Protein AF-A0AAD3A2L4-F1 (afdb_monomer_lite)

Structure (mmCIF, N/CA/C/O backbone):
data_AF-A0AAD3A2L4-F1
#
_entry.id   AF-A0AAD3A2L4-F1
#
loop_
_atom_site.group_PDB
_atom_site.id
_atom_site.type_symbol
_atom_site.label_atom_id
_atom_site.label_alt_id
_atom_site.label_comp_id
_atom_site.label_asym_id
_atom_site.label_entity_id
_atom_site.label_seq_id
_atom_site.pdbx_PDB_ins_code
_atom_site.Cartn_x
_atom_site.Cartn_y
_atom_site.Cartn_z
_atom_site.occupancy
_atom_site.B_iso_or_equiv
_atom_site.auth_seq_id
_atom_site.auth_comp_id
_atom_site.auth_asym_id
_atom_site.auth_atom_id
_atom_site.pdbx_PDB_model_num
ATOM 1 N N . MET A 1 1 ? -11.978 -13.189 22.092 1.00 54.47 1 MET A N 1
ATOM 2 C CA . MET A 1 1 ? -10.864 -12.382 21.554 1.00 54.47 1 MET A CA 1
ATOM 3 C C . MET A 1 1 ? -11.402 -10.997 21.281 1.00 54.47 1 MET A C 1
ATOM 5 O O . MET A 1 1 ? -12.386 -10.896 20.559 1.00 54.47 1 MET A O 1
ATOM 9 N N . ASP A 1 2 ? -10.810 -9.965 21.877 1.00 71.31 2 ASP A N 1
ATOM 10 C CA . ASP A 1 2 ? -11.171 -8.581 21.572 1.00 71.31 2 ASP A CA 1
ATOM 11 C C . ASP A 1 2 ? -10.977 -8.310 20.079 1.00 71.31 2 ASP A C 1
ATOM 13 O O . ASP A 1 2 ? -9.894 -8.527 19.535 1.00 71.31 2 ASP A O 1
ATOM 17 N N . TYR A 1 3 ? -12.018 -7.819 19.412 1.00 74.00 3 TYR A N 1
ATOM 18 C CA . TYR A 1 3 ? -11.993 -7.436 17.995 1.00 74.00 3 TYR A CA 1
ATOM 19 C C . TYR A 1 3 ? -10.831 -6.477 17.667 1.00 74.00 3 TYR A C 1
ATOM 21 O O . TYR A 1 3 ? -10.277 -6.507 16.569 1.00 74.00 3 TYR A O 1
ATOM 29 N N . LYS A 1 4 ? -10.398 -5.687 18.659 1.00 70.50 4 LYS A N 1
ATOM 30 C CA . LYS A 1 4 ? -9.224 -4.808 18.595 1.00 70.50 4 LYS A CA 1
ATOM 31 C C . LYS A 1 4 ? -7.919 -5.577 18.373 1.00 70.50 4 LYS A C 1
ATOM 33 O O . LYS A 1 4 ? -7.097 -5.162 17.566 1.00 70.50 4 LYS A O 1
ATOM 38 N N . LEU A 1 5 ? -7.741 -6.716 19.043 1.00 73.19 5 LEU A N 1
ATOM 39 C CA . LEU A 1 5 ? -6.556 -7.568 18.899 1.00 73.19 5 LEU A CA 1
ATOM 40 C C . LEU A 1 5 ? -6.486 -8.188 17.499 1.00 73.19 5 LEU A C 1
ATOM 42 O O . LEU A 1 5 ? -5.420 -8.221 16.892 1.00 73.19 5 LEU A O 1
ATOM 46 N N . VAL A 1 6 ? -7.630 -8.614 16.959 1.00 77.19 6 VAL A N 1
ATOM 47 C CA . VAL A 1 6 ? -7.721 -9.177 15.603 1.00 77.19 6 VAL A CA 1
ATOM 48 C C . VAL A 1 6 ? -7.378 -8.122 14.545 1.00 77.19 6 VAL A C 1
ATOM 50 O O . VAL A 1 6 ? -6.600 -8.401 13.637 1.00 77.19 6 VAL A O 1
ATOM 53 N N . MET A 1 7 ? -7.886 -6.894 14.699 1.00 71.44 7 MET A N 1
ATOM 54 C CA . MET A 1 7 ? -7.560 -5.759 13.824 1.00 71.44 7 MET A CA 1
ATOM 55 C C . MET A 1 7 ? -6.064 -5.423 13.839 1.00 71.44 7 MET A C 1
ATOM 57 O O . MET A 1 7 ? -5.464 -5.254 12.781 1.00 71.44 7 MET A O 1
ATOM 61 N N . ILE A 1 8 ? -5.444 -5.377 15.023 1.00 80.56 8 ILE A N 1
ATOM 62 C CA . ILE A 1 8 ? -4.005 -5.109 15.159 1.00 80.56 8 ILE A CA 1
ATOM 63 C C . ILE A 1 8 ? -3.184 -6.182 14.441 1.00 80.56 8 ILE A C 1
ATOM 65 O O . ILE A 1 8 ? -2.272 -5.843 13.691 1.00 80.56 8 ILE A O 1
ATOM 69 N N . ILE A 1 9 ? -3.525 -7.462 14.619 1.00 82.06 9 ILE A N 1
ATOM 70 C CA . ILE A 1 9 ? -2.830 -8.572 13.952 1.00 82.06 9 ILE A CA 1
ATOM 71 C C . ILE A 1 9 ? -2.974 -8.463 12.431 1.00 82.06 9 ILE A C 1
ATOM 73 O O . ILE A 1 9 ? -1.986 -8.605 11.713 1.00 82.06 9 ILE A O 1
ATOM 77 N N . LEU A 1 10 ? -4.175 -8.159 11.933 1.00 81.75 10 LEU A N 1
ATOM 78 C CA . LEU A 1 10 ? -4.431 -8.010 10.500 1.00 81.75 10 LEU A CA 1
ATOM 79 C C . LEU A 1 10 ? -3.592 -6.876 9.889 1.00 81.75 10 LEU A C 1
ATOM 81 O O . LEU A 1 10 ? -2.982 -7.047 8.836 1.00 81.75 10 LEU A O 1
ATOM 85 N N . ILE A 1 11 ? -3.501 -5.742 10.585 1.00 80.25 11 ILE A N 1
ATOM 86 C CA . ILE A 1 11 ? -2.677 -4.597 10.182 1.00 80.25 11 ILE A CA 1
ATOM 87 C C . ILE A 1 11 ? -1.194 -4.967 10.160 1.00 80.25 11 ILE A C 1
ATOM 89 O O . ILE A 1 11 ? -0.482 -4.604 9.226 1.00 80.25 11 ILE A O 1
ATOM 93 N N . LEU A 1 12 ? -0.732 -5.719 11.157 1.00 83.12 12 LEU A N 1
ATOM 94 C CA . LEU A 1 12 ? 0.655 -6.166 11.250 1.00 83.12 12 LEU A CA 1
ATOM 95 C C . LEU A 1 12 ? 1.020 -7.090 10.079 1.00 83.12 12 LEU A C 1
ATOM 97 O O . LEU A 1 12 ? 2.075 -6.923 9.471 1.00 83.12 12 LEU A O 1
ATOM 101 N N . VAL A 1 13 ? 0.116 -7.997 9.698 1.00 86.31 13 VAL A N 1
ATOM 102 C CA . VAL A 1 13 ? 0.276 -8.858 8.516 1.00 86.31 13 VAL A CA 1
ATOM 103 C C . VAL A 1 13 ? 0.335 -8.030 7.228 1.00 86.31 13 VAL A C 1
ATOM 105 O O . VAL A 1 13 ? 1.204 -8.270 6.391 1.00 86.31 13 VAL A O 1
ATOM 108 N N . ILE A 1 14 ? -0.534 -7.023 7.081 1.00 78.56 14 ILE A N 1
ATOM 109 C CA . ILE A 1 14 ? -0.533 -6.123 5.915 1.00 78.56 14 ILE A CA 1
ATOM 110 C C . ILE A 1 14 ? 0.772 -5.318 5.843 1.00 78.56 14 ILE A C 1
ATOM 112 O O . ILE A 1 14 ? 1.361 -5.207 4.769 1.00 78.56 14 ILE A O 1
ATOM 116 N N . LEU A 1 15 ? 1.260 -4.793 6.969 1.00 80.06 15 LEU A N 1
ATOM 117 C CA . LEU A 1 15 ? 2.522 -4.050 7.033 1.00 80.06 15 LEU A CA 1
ATOM 118 C C . LEU A 1 15 ? 3.724 -4.927 6.679 1.00 80.06 15 LEU A C 1
ATOM 120 O O . LEU A 1 15 ? 4.563 -4.503 5.888 1.00 80.06 15 LEU A O 1
ATOM 124 N N . ILE A 1 16 ? 3.793 -6.151 7.211 1.00 85.50 16 ILE A N 1
ATOM 125 C CA . ILE A 1 16 ? 4.850 -7.112 6.865 1.00 85.50 16 ILE A CA 1
ATOM 126 C C . ILE A 1 16 ? 4.814 -7.419 5.365 1.00 85.50 16 ILE A C 1
ATOM 128 O O . ILE A 1 16 ? 5.852 -7.383 4.708 1.00 85.50 16 ILE A O 1
ATOM 132 N N . TYR A 1 17 ? 3.628 -7.671 4.808 1.00 82.19 17 TYR A N 1
ATOM 133 C CA . TYR A 1 17 ? 3.460 -7.921 3.378 1.00 82.19 17 TYR A CA 1
ATO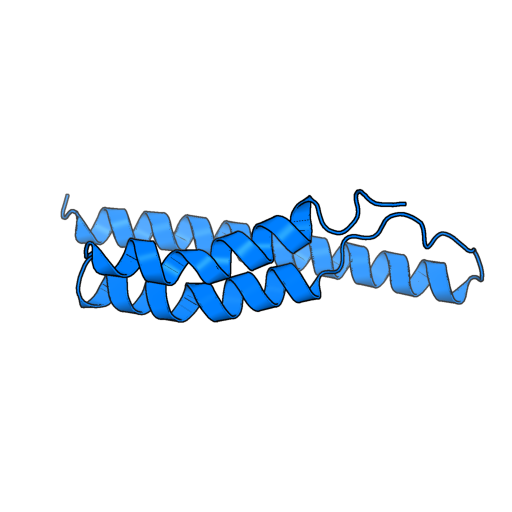M 134 C C . TYR A 1 17 ? 3.918 -6.730 2.523 1.00 82.19 17 TYR A C 1
ATOM 136 O O . TYR A 1 17 ? 4.623 -6.908 1.529 1.00 82.19 17 TYR A O 1
ATOM 144 N N . LEU A 1 18 ? 3.565 -5.506 2.924 1.00 72.88 18 LEU A N 1
ATOM 145 C CA . LEU A 1 18 ? 3.982 -4.285 2.235 1.00 72.88 18 LEU A CA 1
ATOM 146 C C . LEU A 1 18 ? 5.495 -4.067 2.311 1.00 72.88 18 LEU A C 1
ATOM 148 O O . LEU A 1 18 ? 6.090 -3.715 1.296 1.00 72.88 18 LEU A O 1
ATOM 152 N N . LEU A 1 19 ? 6.122 -4.316 3.464 1.00 83.44 19 LEU A N 1
ATOM 153 C CA . LEU A 1 19 ? 7.578 -4.239 3.626 1.00 83.44 19 LEU A CA 1
ATOM 154 C C . LEU A 1 19 ? 8.300 -5.251 2.735 1.00 83.44 19 LEU A C 1
ATOM 156 O O . LEU A 1 19 ? 9.264 -4.894 2.067 1.00 83.44 19 LEU A O 1
ATOM 160 N N . LEU A 1 20 ? 7.799 -6.486 2.668 1.00 81.19 20 LEU A N 1
ATOM 161 C CA . LEU A 1 20 ? 8.306 -7.515 1.756 1.00 81.19 20 LEU A CA 1
ATOM 162 C C . LEU A 1 20 ? 8.211 -7.068 0.296 1.00 81.19 20 LEU A C 1
ATOM 164 O O . LEU A 1 20 ? 9.161 -7.224 -0.469 1.00 81.19 20 LEU A O 1
ATOM 168 N N . ARG A 1 21 ? 7.081 -6.468 -0.089 1.00 75.75 21 ARG A N 1
ATOM 169 C CA . ARG A 1 21 ? 6.883 -5.972 -1.452 1.00 75.75 21 ARG A CA 1
ATOM 170 C C . ARG A 1 21 ? 7.789 -4.785 -1.765 1.00 75.75 21 ARG A C 1
ATOM 172 O O . ARG A 1 21 ? 8.303 -4.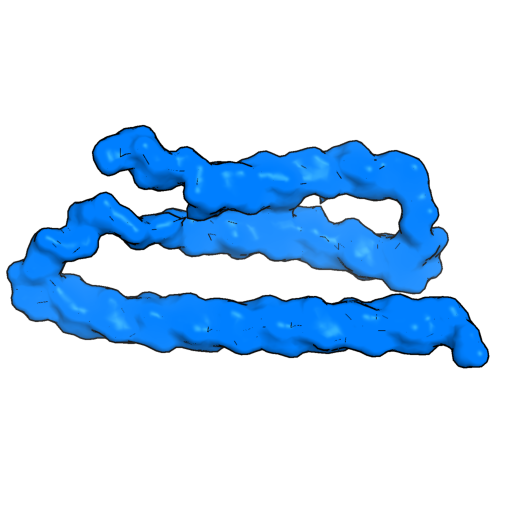722 -2.874 1.00 75.75 21 ARG A O 1
ATOM 179 N N . LEU A 1 22 ? 8.008 -3.885 -0.806 1.00 76.12 22 LEU A N 1
ATOM 180 C CA . LEU A 1 22 ? 8.964 -2.778 -0.905 1.00 76.12 22 LEU A CA 1
ATOM 181 C C . LEU A 1 22 ? 10.395 -3.287 -1.069 1.00 76.12 22 LEU A C 1
ATOM 183 O O . LEU A 1 22 ? 11.104 -2.795 -1.938 1.00 76.12 22 LEU A O 1
ATOM 187 N N . HIS A 1 23 ? 10.788 -4.300 -0.298 1.00 77.06 23 HIS A N 1
ATOM 188 C CA . HIS A 1 23 ? 12.108 -4.912 -0.407 1.00 77.06 23 HIS A CA 1
ATOM 189 C C . HIS A 1 23 ? 12.327 -5.555 -1.781 1.00 77.06 23 HIS A C 1
ATOM 191 O O . HIS A 1 23 ? 13.345 -5.317 -2.420 1.00 77.06 23 HIS A O 1
ATOM 197 N N . TYR A 1 24 ? 11.330 -6.286 -2.285 1.00 75.12 24 TYR A N 1
ATOM 198 C CA . TYR A 1 24 ? 11.366 -6.847 -3.636 1.00 75.12 24 TYR A CA 1
ATOM 199 C C . TYR A 1 24 ? 11.454 -5.759 -4.714 1.00 75.12 24 TYR A C 1
ATOM 201 O O . TYR A 1 24 ? 12.160 -5.902 -5.711 1.00 75.12 24 TYR A O 1
ATOM 209 N N . LEU A 1 25 ? 10.755 -4.641 -4.504 1.00 70.44 25 LEU A N 1
ATOM 210 C CA . LEU A 1 25 ? 10.806 -3.491 -5.398 1.00 70.44 25 LEU A CA 1
ATOM 211 C C . LEU A 1 25 ? 12.184 -2.827 -5.383 1.00 70.44 25 LEU A C 1
ATOM 213 O O . LEU A 1 25 ? 12.668 -2.426 -6.434 1.00 70.44 25 LEU A O 1
ATOM 217 N N . GLU A 1 26 ? 12.820 -2.747 -4.214 1.00 74.19 26 GLU A N 1
ATOM 218 C CA . GLU A 1 26 ? 14.176 -2.231 -4.037 1.00 74.19 26 GLU 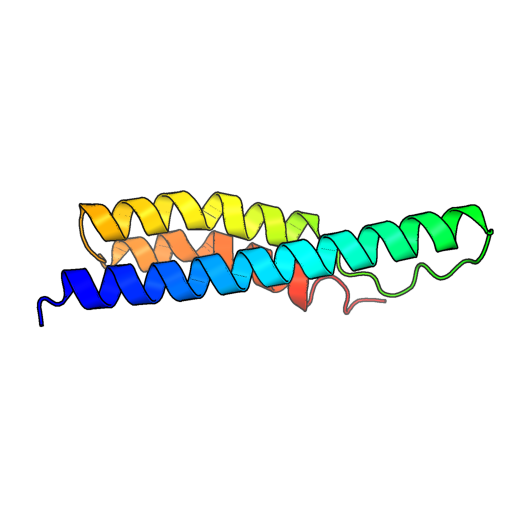A CA 1
ATOM 219 C C . GLU A 1 26 ? 15.220 -3.143 -4.699 1.00 74.19 26 GLU A C 1
ATOM 221 O O . GLU A 1 26 ? 16.126 -2.649 -5.368 1.00 74.19 26 GLU A O 1
ATOM 226 N N . GLU A 1 27 ? 15.079 -4.466 -4.573 1.00 73.38 27 GLU A N 1
ATOM 227 C CA . GLU A 1 27 ? 15.919 -5.439 -5.281 1.00 73.38 27 GLU A CA 1
ATOM 228 C C . GLU A 1 27 ? 15.764 -5.328 -6.798 1.00 73.38 27 GLU A C 1
ATOM 230 O O . GLU A 1 27 ? 16.767 -5.271 -7.512 1.00 73.38 27 GLU A O 1
ATOM 235 N N . LEU A 1 28 ? 14.528 -5.227 -7.297 1.00 68.75 28 LEU A N 1
ATOM 236 C CA . LEU A 1 28 ? 14.262 -4.973 -8.712 1.00 68.75 28 LEU A CA 1
ATOM 237 C C . LEU A 1 28 ? 14.917 -3.667 -9.160 1.00 68.75 28 LEU A C 1
ATOM 239 O O . LEU A 1 28 ? 15.606 -3.656 -10.175 1.00 68.75 28 LEU A O 1
ATOM 243 N N . LEU A 1 29 ? 14.764 -2.583 -8.396 1.00 66.19 29 LEU A N 1
ATOM 244 C CA . LEU A 1 29 ? 15.357 -1.284 -8.716 1.00 66.19 29 LEU A CA 1
ATOM 245 C C . LEU A 1 29 ? 16.884 -1.349 -8.771 1.00 66.19 29 LEU A C 1
ATOM 247 O O . LEU A 1 29 ? 17.472 -0.823 -9.710 1.00 66.19 29 LEU A O 1
ATOM 251 N N . LYS A 1 30 ? 17.527 -2.032 -7.818 1.00 65.56 30 LYS A N 1
ATOM 252 C CA . LYS A 1 30 ? 18.983 -2.254 -7.826 1.00 65.56 30 LYS A CA 1
ATOM 253 C C . LYS A 1 30 ? 19.420 -3.070 -9.040 1.00 65.56 30 LYS A C 1
ATOM 255 O O . LYS A 1 30 ? 20.421 -2.733 -9.667 1.00 65.56 30 LYS A O 1
ATOM 260 N N . HIS A 1 31 ? 18.659 -4.102 -9.402 1.00 61.00 31 HIS A N 1
ATOM 261 C CA . HIS A 1 31 ? 18.942 -4.933 -10.570 1.00 61.00 31 HIS A CA 1
ATOM 262 C C . HIS A 1 31 ? 18.762 -4.163 -11.890 1.00 61.00 31 HIS A C 1
ATOM 264 O O . HIS A 1 31 ? 19.575 -4.297 -12.802 1.00 61.00 31 HIS A O 1
ATOM 270 N N . TYR A 1 32 ? 17.742 -3.305 -11.984 1.00 55.78 32 TYR A N 1
ATOM 271 C CA . TYR A 1 32 ? 17.508 -2.443 -13.145 1.00 55.78 32 TYR A CA 1
ATOM 272 C C . TYR A 1 32 ? 18.518 -1.300 -13.248 1.00 55.78 32 TYR A C 1
ATOM 274 O O . TYR A 1 32 ? 18.950 -1.003 -14.356 1.00 55.78 32 TYR A O 1
ATOM 282 N N . HIS A 1 33 ? 18.945 -0.696 -12.134 1.00 52.66 33 HIS A N 1
ATOM 283 C CA . HIS A 1 33 ? 19.985 0.338 -12.146 1.00 52.66 33 HIS A CA 1
ATOM 284 C C . HIS A 1 33 ? 21.315 -0.225 -12.670 1.00 52.66 33 HIS A C 1
ATOM 286 O O . HIS A 1 33 ? 21.961 0.414 -13.493 1.00 52.66 33 HIS A O 1
ATOM 292 N N . PHE A 1 34 ? 21.659 -1.463 -12.291 1.00 50.50 34 PHE A N 1
ATOM 293 C CA . PHE A 1 34 ? 22.810 -2.187 -12.846 1.00 50.50 34 PHE A CA 1
ATOM 294 C C . PHE A 1 34 ? 22.677 -2.461 -14.352 1.00 50.50 34 PHE A C 1
ATOM 296 O O . PHE A 1 34 ? 23.644 -2.339 -15.093 1.00 50.50 34 PHE A O 1
ATOM 303 N N . LYS A 1 35 ? 21.474 -2.806 -14.824 1.00 46.69 35 LYS A N 1
ATOM 304 C CA . LYS A 1 35 ? 21.222 -3.138 -16.236 1.00 46.69 35 LYS A CA 1
ATOM 305 C C . LYS A 1 35 ? 21.127 -1.907 -17.150 1.00 46.69 35 LYS A C 1
ATOM 307 O O . LYS A 1 35 ? 21.349 -2.022 -18.352 1.00 46.69 35 LYS A O 1
ATOM 312 N N . ASN A 1 36 ? 20.799 -0.738 -16.592 1.00 48.16 36 ASN A N 1
ATOM 313 C CA . ASN A 1 36 ? 20.726 0.528 -17.327 1.00 48.16 36 ASN A CA 1
ATOM 314 C C . ASN A 1 36 ? 22.116 1.161 -17.536 1.00 48.16 36 ASN A C 1
ATOM 316 O O . ASN A 1 36 ? 22.328 1.807 -18.560 1.00 48.16 36 ASN A O 1
ATOM 320 N N . ASP A 1 37 ? 23.070 0.915 -16.629 1.00 49.66 37 ASP A N 1
ATOM 321 C CA . ASP A 1 37 ? 24.477 1.325 -16.791 1.00 49.66 37 ASP A CA 1
ATOM 322 C C . ASP A 1 37 ? 25.213 0.506 -17.878 1.00 49.66 37 ASP A C 1
ATOM 324 O O . ASP A 1 37 ? 26.213 0.961 -18.431 1.00 49.66 37 ASP A O 1
ATOM 328 N N . GLU A 1 38 ? 24.686 -0.666 -18.257 1.00 49.53 38 GLU A N 1
ATOM 329 C CA . GLU A 1 38 ? 25.221 -1.524 -19.330 1.00 49.53 38 GLU A CA 1
ATOM 330 C C . GLU A 1 38 ? 24.618 -1.244 -20.725 1.00 49.53 38 GLU A C 1
ATOM 332 O O . GLU A 1 38 ? 24.965 -1.909 -21.701 1.00 49.53 38 GLU A O 1
ATOM 337 N N . GLY A 1 39 ? 23.763 -0.225 -20.869 1.00 47.19 39 GLY A N 1
ATOM 338 C CA . GLY A 1 39 ? 23.376 0.292 -22.185 1.00 47.19 39 GLY A CA 1
ATOM 339 C C . GLY A 1 39 ? 22.454 -0.620 -23.000 1.00 47.19 39 GLY A C 1
ATOM 340 O O . GLY A 1 39 ? 22.699 -0.851 -24.184 1.00 47.19 39 GLY A O 1
ATOM 341 N N . VAL A 1 40 ? 21.352 -1.098 -22.414 1.00 44.41 40 VAL A N 1
ATOM 342 C CA . VAL A 1 40 ? 20.300 -1.790 -23.175 1.00 44.41 40 VAL A CA 1
ATOM 343 C C . VAL A 1 40 ? 18.947 -1.134 -22.925 1.00 44.41 40 VAL A C 1
ATOM 345 O O . VAL A 1 40 ? 18.400 -1.211 -21.826 1.00 44.41 40 VAL A O 1
ATOM 348 N N . CYS A 1 41 ? 18.396 -0.527 -23.983 1.00 42.59 41 CYS A N 1
ATOM 349 C CA . CYS A 1 41 ? 17.002 -0.094 -24.110 1.00 42.59 41 CYS A CA 1
ATOM 350 C C . CYS A 1 41 ? 16.027 -1.230 -23.744 1.00 42.59 41 CYS A C 1
ATOM 352 O O . CYS A 1 41 ? 15.525 -1.940 -24.610 1.00 42.59 41 CYS A O 1
ATOM 354 N N . SER A 1 42 ? 15.759 -1.406 -22.451 1.00 41.59 42 SER A N 1
ATOM 355 C CA . SER A 1 42 ? 14.719 -2.298 -21.922 1.00 41.59 42 SER A CA 1
ATOM 356 C C . SER A 1 42 ? 13.670 -1.545 -21.099 1.00 41.59 42 SER A C 1
ATOM 358 O O . SER A 1 42 ? 12.878 -2.151 -20.380 1.00 41.59 42 SER A O 1
ATOM 360 N N . LEU A 1 43 ? 13.604 -0.221 -21.270 1.00 48.41 43 LEU A N 1
ATOM 361 C CA . LEU A 1 43 ? 12.417 0.570 -20.965 1.00 48.41 43 LEU A CA 1
ATOM 362 C C . LEU A 1 43 ? 11.329 0.223 -21.985 1.00 48.41 43 LEU A C 1
ATOM 364 O O . LEU A 1 43 ? 11.257 0.827 -23.048 1.00 48.41 43 LEU A O 1
ATOM 368 N N . SER A 1 44 ? 10.497 -0.771 -21.686 1.00 45.88 44 SER A N 1
ATOM 369 C CA . SER A 1 44 ? 9.182 -0.843 -22.340 1.00 45.88 44 SER A CA 1
ATOM 370 C C . SER A 1 44 ? 8.033 -1.298 -21.445 1.00 45.88 44 SER A C 1
ATOM 372 O O . SER A 1 44 ? 6.944 -1.457 -21.971 1.00 45.88 44 SER A O 1
ATOM 374 N N . ARG A 1 45 ? 8.211 -1.532 -20.128 1.00 51.75 45 ARG A N 1
ATOM 375 C CA . ARG A 1 45 ? 7.082 -1.981 -19.271 1.00 51.75 45 ARG A CA 1
ATOM 376 C C . ARG A 1 45 ? 7.320 -1.963 -17.756 1.00 51.75 45 ARG A C 1
ATOM 378 O O . ARG A 1 45 ? 6.899 -2.869 -17.034 1.00 51.75 45 ARG A O 1
ATOM 385 N N . THR A 1 46 ? 8.044 -0.977 -17.237 1.00 54.75 46 T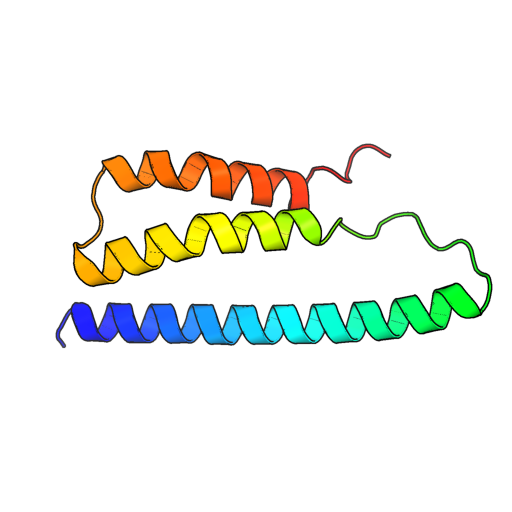HR A N 1
ATOM 386 C CA . THR A 1 46 ? 8.253 -0.857 -15.783 1.00 54.75 46 THR A CA 1
ATOM 387 C C . THR A 1 46 ? 7.241 0.096 -15.167 1.00 54.75 46 THR A C 1
ATOM 389 O O . THR A 1 46 ? 7.441 1.307 -15.199 1.00 54.75 46 THR A O 1
ATOM 392 N N . LYS A 1 47 ? 6.214 -0.493 -14.536 1.00 61.00 47 LYS A N 1
ATOM 393 C CA . LYS A 1 47 ? 5.179 0.199 -13.755 1.00 61.00 47 LYS A CA 1
ATOM 394 C C . LYS A 1 47 ? 5.775 1.281 -12.875 1.00 61.00 47 LYS A C 1
ATOM 396 O O . LYS A 1 47 ? 6.603 0.983 -12.011 1.00 61.00 47 LYS A O 1
ATOM 401 N N . ASN A 1 48 ? 5.312 2.515 -13.054 1.00 69.38 48 ASN A N 1
ATOM 402 C CA . ASN A 1 48 ? 5.829 3.661 -12.322 1.00 69.38 48 ASN A CA 1
ATOM 403 C C . ASN A 1 48 ? 5.594 3.506 -10.798 1.00 69.38 48 ASN A C 1
ATOM 405 O O . ASN A 1 48 ? 4.450 3.576 -10.332 1.00 69.38 48 ASN A O 1
ATOM 409 N N . PRO A 1 49 ? 6.654 3.317 -9.987 1.00 69.75 49 PRO A N 1
ATOM 410 C CA . PRO A 1 49 ? 6.525 3.023 -8.560 1.00 69.75 49 PRO A CA 1
ATOM 411 C C . PRO A 1 49 ? 6.033 4.215 -7.730 1.00 69.75 49 PRO A C 1
ATOM 413 O O . PRO A 1 49 ? 5.585 4.026 -6.597 1.00 69.75 49 PRO A O 1
ATOM 416 N N . LEU A 1 50 ? 6.055 5.434 -8.284 1.00 75.88 50 LEU A N 1
ATOM 417 C CA . LEU A 1 50 ? 5.540 6.633 -7.620 1.00 75.88 50 LEU A CA 1
ATOM 418 C C . LEU A 1 50 ? 4.053 6.504 -7.277 1.00 75.88 50 LEU A C 1
ATOM 420 O O . LEU A 1 50 ? 3.648 6.913 -6.192 1.00 75.88 50 LEU A O 1
ATOM 424 N N . TYR A 1 51 ? 3.243 5.890 -8.144 1.00 76.88 51 TYR A N 1
ATOM 425 C CA . TYR A 1 51 ? 1.811 5.717 -7.883 1.00 76.88 51 TYR A CA 1
ATOM 426 C C . TYR A 1 51 ? 1.543 4.792 -6.689 1.00 76.88 51 TYR A C 1
ATOM 428 O O . TYR A 1 51 ? 0.654 5.066 -5.883 1.00 76.88 51 TYR A O 1
ATOM 436 N N . LEU A 1 52 ? 2.358 3.747 -6.511 1.00 79.19 52 LEU A N 1
ATOM 437 C CA . LEU A 1 52 ? 2.282 2.875 -5.337 1.00 79.19 52 LEU A CA 1
ATOM 438 C C . LEU A 1 52 ? 2.623 3.651 -4.056 1.00 79.19 52 LEU A C 1
ATOM 440 O O . LEU A 1 52 ? 1.926 3.540 -3.048 1.00 79.19 52 LEU A O 1
ATOM 444 N N . LEU A 1 53 ? 3.671 4.473 -4.110 1.00 79.38 53 LEU A N 1
ATOM 445 C CA . LEU A 1 53 ? 4.121 5.277 -2.977 1.00 79.38 53 LEU A CA 1
ATOM 446 C C . LEU A 1 53 ? 3.076 6.339 -2.589 1.00 79.38 53 LEU A C 1
ATOM 448 O O . LEU A 1 53 ? 2.774 6.510 -1.408 1.00 79.38 53 LEU A O 1
ATOM 452 N N . MET A 1 54 ? 2.439 6.972 -3.578 1.00 80.25 54 MET A N 1
ATOM 453 C CA . MET A 1 54 ? 1.324 7.904 -3.372 1.00 80.25 54 MET A CA 1
ATOM 454 C C . MET A 1 54 ? 0.094 7.214 -2.766 1.00 80.25 54 MET A C 1
ATOM 456 O O . MET A 1 54 ? -0.510 7.750 -1.833 1.00 80.25 54 MET A O 1
ATOM 460 N N . ALA A 1 55 ? -0.250 6.002 -3.217 1.00 84.19 55 ALA A N 1
ATOM 461 C CA . ALA A 1 55 ? -1.321 5.210 -2.610 1.00 84.19 55 ALA A CA 1
ATOM 462 C C . ALA A 1 55 ? -1.037 4.911 -1.128 1.00 84.19 55 ALA A C 1
ATOM 464 O O . ALA A 1 55 ? -1.926 5.051 -0.290 1.00 84.19 55 ALA A O 1
ATOM 465 N N . MET A 1 56 ? 0.209 4.563 -0.787 1.00 81.75 56 MET A N 1
ATOM 466 C CA . MET A 1 56 ? 0.616 4.288 0.593 1.00 81.75 56 MET A CA 1
ATOM 467 C C . MET A 1 56 ? 0.540 5.526 1.489 1.00 81.75 56 MET A C 1
ATOM 469 O O . MET A 1 56 ? -0.050 5.450 2.566 1.00 81.75 56 MET A O 1
ATOM 473 N N . ILE A 1 57 ? 1.081 6.667 1.045 1.00 84.81 57 ILE A N 1
ATOM 474 C CA . ILE A 1 57 ? 1.029 7.930 1.804 1.00 84.81 57 ILE A CA 1
ATOM 475 C C . ILE A 1 57 ? -0.420 8.343 2.065 1.00 84.81 57 ILE A C 1
ATOM 477 O O . ILE A 1 57 ? -0.740 8.829 3.146 1.00 84.81 57 ILE A O 1
ATOM 481 N N . THR A 1 58 ? -1.307 8.114 1.098 1.00 86.00 58 THR A N 1
ATOM 482 C CA . THR A 1 58 ? -2.720 8.485 1.220 1.00 86.00 58 THR A CA 1
ATOM 483 C C . THR A 1 58 ? -3.510 7.495 2.086 1.00 86.00 58 THR A C 1
ATOM 485 O O . THR A 1 58 ? -4.480 7.871 2.739 1.00 86.00 58 THR A O 1
ATOM 488 N N . PHE A 1 59 ? -3.092 6.228 2.137 1.00 86.50 59 PHE A N 1
ATOM 489 C CA . PHE A 1 59 ? -3.753 5.187 2.925 1.00 86.50 59 PHE A CA 1
ATOM 490 C C . PHE A 1 59 ? -3.340 5.182 4.405 1.00 86.50 59 PHE A C 1
ATOM 492 O O . PHE A 1 59 ? -4.178 4.930 5.270 1.00 86.50 59 PHE A O 1
ATOM 499 N N . LEU A 1 60 ? -2.078 5.492 4.718 1.00 84.50 60 LEU A N 1
ATOM 500 C CA . LEU A 1 60 ? -1.539 5.431 6.084 1.00 84.50 60 LEU A CA 1
ATOM 501 C C . LEU A 1 60 ? -2.345 6.254 7.115 1.00 84.50 60 LEU A C 1
ATOM 503 O O . LEU A 1 60 ? -2.662 5.715 8.176 1.00 84.50 60 LEU A O 1
ATOM 507 N N . PRO A 1 61 ? -2.732 7.516 6.833 1.00 84.62 61 PRO A N 1
ATOM 508 C CA . PRO A 1 61 ? -3.519 8.328 7.759 1.00 84.62 61 PRO A CA 1
ATOM 509 C C . PRO A 1 61 ? -4.915 7.749 8.007 1.00 84.62 61 PRO A C 1
ATOM 511 O O . PRO A 1 61 ? -5.398 7.778 9.137 1.00 84.62 61 PRO A O 1
ATOM 514 N N . ASN A 1 62 ? -5.543 7.178 6.971 1.00 85.44 62 ASN A N 1
ATOM 515 C CA . ASN A 1 62 ? -6.842 6.515 7.096 1.00 85.44 62 ASN A CA 1
ATOM 516 C C . ASN A 1 62 ? -6.733 5.286 8.001 1.00 85.44 62 ASN A C 1
ATOM 518 O O . ASN A 1 62 ? -7.554 5.098 8.891 1.00 85.44 62 ASN A O 1
ATOM 522 N N . LEU A 1 63 ? -5.669 4.501 7.833 1.00 82.12 63 LEU A N 1
ATOM 523 C CA . LEU A 1 63 ? -5.418 3.324 8.654 1.00 82.12 63 LEU A CA 1
ATOM 524 C C . LEU A 1 63 ? -5.184 3.689 10.130 1.00 82.12 63 LEU A C 1
ATOM 526 O O . LEU A 1 63 ? -5.746 3.046 11.013 1.00 82.12 63 LEU A O 1
ATOM 530 N N . ILE A 1 64 ? -4.424 4.754 10.408 1.00 84.31 64 ILE A N 1
ATOM 531 C CA . ILE A 1 64 ? -4.243 5.280 11.774 1.00 84.31 64 ILE A CA 1
ATOM 532 C C . ILE A 1 64 ? -5.587 5.729 12.364 1.00 84.31 64 ILE A C 1
ATOM 534 O O . ILE A 1 64 ? -5.897 5.399 13.511 1.00 84.31 64 ILE A O 1
ATOM 538 N N . ASN A 1 65 ? -6.407 6.435 11.579 1.00 82.81 65 ASN A N 1
ATOM 539 C CA . ASN A 1 65 ? -7.727 6.883 12.013 1.00 82.81 65 ASN A CA 1
ATOM 540 C C . ASN A 1 65 ? -8.652 5.702 12.353 1.00 82.81 65 ASN A C 1
ATOM 542 O O . ASN A 1 65 ? -9.344 5.749 13.365 1.00 82.81 65 ASN A O 1
ATOM 546 N N . TRP A 1 66 ? -8.615 4.616 11.577 1.00 86.12 66 TRP A N 1
ATOM 547 C CA . TRP A 1 66 ? -9.428 3.424 11.845 1.00 86.12 66 TRP A CA 1
ATOM 548 C C . TRP A 1 66 ? -9.018 2.690 13.117 1.00 86.12 66 TRP A C 1
ATOM 550 O O . TRP A 1 66 ? -9.872 2.140 13.810 1.00 86.12 66 TRP A O 1
ATOM 560 N N . ILE A 1 67 ? -7.723 2.684 13.449 1.00 80.81 67 ILE A N 1
ATOM 561 C CA . ILE A 1 67 ? -7.233 2.107 14.709 1.00 80.81 67 ILE A CA 1
ATOM 562 C C . ILE A 1 67 ? -7.749 2.920 15.901 1.00 80.81 67 ILE A C 1
ATOM 564 O O . ILE A 1 67 ? -8.159 2.340 16.906 1.00 80.81 67 ILE A O 1
ATOM 568 N N . ALA A 1 68 ? -7.713 4.251 15.797 1.00 82.12 68 ALA A N 1
ATOM 569 C CA . ALA A 1 68 ? -8.080 5.144 16.890 1.00 82.12 68 ALA A CA 1
ATOM 570 C C . ALA A 1 68 ? -9.600 5.252 17.087 1.00 82.12 68 ALA A C 1
ATOM 572 O O . ALA A 1 68 ? -10.081 5.168 18.216 1.00 82.12 68 ALA A O 1
ATOM 573 N N . ASN A 1 69 ? -10.342 5.417 15.992 1.00 84.62 69 ASN A N 1
ATOM 574 C CA . ASN A 1 69 ? -11.747 5.825 16.010 1.00 84.62 69 ASN A CA 1
ATOM 575 C C . ASN A 1 69 ? -12.703 4.754 15.458 1.00 84.62 69 ASN A C 1
ATOM 577 O O . ASN A 1 69 ? -13.915 4.881 15.605 1.00 84.62 69 ASN A O 1
ATOM 581 N N . GLY A 1 70 ? -12.182 3.663 14.891 1.00 81.62 70 GLY A N 1
ATOM 582 C CA . GLY A 1 70 ? -12.988 2.666 14.190 1.00 81.62 70 GLY A CA 1
ATOM 583 C C . GLY A 1 70 ? -13.272 3.059 12.740 1.00 81.62 70 GLY A C 1
ATOM 584 O O . GLY A 1 70 ? -12.842 4.106 12.263 1.00 81.62 70 GLY A O 1
ATOM 585 N N . PHE A 1 71 ? -13.954 2.170 12.020 1.00 81.94 71 PHE A N 1
ATOM 586 C CA . PHE A 1 71 ? -14.314 2.383 10.620 1.00 81.94 71 PHE A CA 1
ATOM 587 C C . PHE A 1 71 ? -15.672 3.082 10.520 1.00 81.94 71 PHE A C 1
ATOM 589 O O . PHE A 1 71 ? -16.673 2.567 11.024 1.00 81.94 71 PHE A O 1
ATOM 596 N N . GLU A 1 72 ? -15.715 4.217 9.831 1.00 84.25 72 GLU A N 1
ATOM 597 C CA . GLU A 1 72 ? -16.924 4.998 9.593 1.00 84.25 72 GLU A CA 1
ATOM 598 C C . GLU A 1 72 ? -17.284 5.032 8.102 1.00 84.25 72 GLU A C 1
ATOM 600 O O . GLU A 1 72 ? -16.442 4.883 7.219 1.00 84.25 72 GLU A O 1
ATOM 605 N N . ALA A 1 73 ? -18.555 5.294 7.781 1.00 83.12 73 ALA A N 1
ATOM 606 C CA . ALA A 1 73 ? -19.012 5.360 6.388 1.00 83.12 73 ALA A CA 1
ATOM 607 C C . ALA A 1 73 ? -18.263 6.422 5.553 1.00 83.12 73 ALA A C 1
ATOM 609 O O . ALA A 1 73 ? -18.086 6.252 4.346 1.00 83.12 73 ALA A O 1
ATOM 610 N N . ILE A 1 74 ? -17.779 7.496 6.192 1.00 84.75 74 ILE A N 1
ATOM 611 C CA . ILE A 1 74 ? -16.986 8.543 5.534 1.00 84.75 74 ILE A CA 1
ATOM 612 C C . ILE A 1 74 ? -15.626 8.032 5.042 1.00 84.75 74 ILE A C 1
ATOM 614 O O . ILE A 1 74 ? -15.064 8.577 4.091 1.00 84.75 74 ILE A O 1
ATOM 618 N N . ASP A 1 75 ? -15.110 6.955 5.632 1.00 82.69 75 ASP A N 1
ATOM 619 C CA . ASP A 1 75 ? -13.820 6.393 5.255 1.00 82.69 75 ASP A CA 1
ATOM 620 C C . ASP A 1 75 ? -13.850 5.723 3.878 1.00 82.69 75 ASP A C 1
ATOM 622 O O . ASP A 1 75 ? -12.830 5.693 3.194 1.00 82.69 75 ASP A O 1
ATOM 626 N N . ILE A 1 76 ? -15.025 5.295 3.403 1.00 83.06 76 ILE A N 1
ATOM 627 C CA . ILE A 1 76 ? -15.212 4.814 2.025 1.00 83.06 76 ILE A CA 1
ATOM 628 C C . ILE A 1 76 ? -14.849 5.918 1.024 1.00 83.06 76 ILE A C 1
ATOM 630 O O . ILE A 1 76 ? -14.150 5.671 0.042 1.00 83.06 76 ILE A O 1
ATOM 634 N N . VAL A 1 77 ? -15.264 7.158 1.296 1.00 85.19 77 VAL A N 1
ATOM 635 C CA . VAL A 1 77 ? -14.954 8.315 0.441 1.00 85.19 77 VAL A CA 1
ATOM 636 C C . VAL A 1 77 ? -13.458 8.631 0.489 1.00 85.19 77 VAL A C 1
ATOM 638 O O . VAL A 1 77 ? -12.852 8.955 -0.531 1.00 85.19 77 VAL A O 1
ATOM 641 N N . ARG A 1 78 ? -12.829 8.469 1.658 1.00 81.38 78 ARG A N 1
ATOM 642 C CA . ARG A 1 78 ? -11.387 8.696 1.849 1.00 81.38 78 ARG A CA 1
ATOM 643 C C . ARG A 1 78 ? -10.501 7.649 1.169 1.00 81.38 78 ARG A C 1
ATOM 645 O O . ARG A 1 78 ? -9.316 7.911 0.972 1.00 81.38 78 ARG A O 1
ATOM 652 N N . LEU A 1 79 ? -11.053 6.499 0.777 1.00 85.81 79 LEU A N 1
ATOM 653 C CA . LEU A 1 79 ? -10.349 5.483 -0.010 1.00 85.81 79 LEU A CA 1
ATOM 654 C C . LEU A 1 79 ? -10.332 5.781 -1.513 1.00 85.81 79 LEU A C 1
ATOM 656 O O . LEU A 1 79 ? -9.482 5.231 -2.210 1.00 85.81 79 LEU A O 1
ATOM 660 N N . ILE A 1 80 ? -11.204 6.660 -2.023 1.00 86.62 80 ILE A N 1
ATOM 661 C CA . ILE A 1 80 ? -11.280 6.979 -3.461 1.00 86.62 80 ILE A CA 1
ATOM 662 C C . ILE A 1 80 ? -9.909 7.389 -4.032 1.00 86.62 80 ILE A C 1
ATOM 664 O O . ILE A 1 80 ? -9.495 6.800 -5.031 1.00 86.62 80 ILE A O 1
ATOM 668 N N . PRO A 1 81 ? -9.138 8.303 -3.408 1.00 84.06 81 PRO A N 1
ATOM 669 C CA . PRO A 1 81 ? -7.814 8.667 -3.912 1.00 84.06 81 PRO A CA 1
ATOM 670 C C . PRO A 1 81 ? -6.827 7.491 -3.918 1.00 84.06 81 PRO A C 1
ATOM 672 O O . PRO A 1 81 ? -6.045 7.346 -4.853 1.00 84.06 81 PRO A O 1
ATOM 675 N N . VAL A 1 82 ? -6.883 6.617 -2.904 1.00 87.62 82 VAL A N 1
ATOM 676 C CA . VAL A 1 82 ? -6.031 5.417 -2.812 1.00 87.62 82 VAL A CA 1
ATOM 677 C C . VAL A 1 82 ? -6.324 4.472 -3.976 1.00 87.62 82 VAL A C 1
ATOM 679 O O . VAL A 1 82 ? -5.398 3.984 -4.621 1.00 87.62 82 VAL A O 1
ATOM 682 N N . VAL A 1 83 ? -7.606 4.252 -4.280 1.00 84.56 83 VAL A N 1
ATOM 683 C CA . VAL A 1 83 ? -8.044 3.420 -5.408 1.00 84.56 83 VAL A CA 1
ATOM 684 C C . VAL A 1 83 ? -7.592 4.018 -6.738 1.00 84.56 83 VAL A C 1
ATOM 686 O O . VAL A 1 83 ? -7.113 3.275 -7.586 1.00 84.56 83 VAL A O 1
ATOM 689 N N . VAL A 1 84 ? -7.670 5.341 -6.911 1.00 86.12 84 VAL A N 1
ATOM 690 C CA . VAL A 1 84 ? -7.196 6.023 -8.128 1.00 86.12 84 VAL A CA 1
ATOM 691 C C . VAL A 1 84 ? -5.692 5.831 -8.325 1.00 86.12 84 VAL A C 1
ATOM 693 O O . VAL A 1 84 ? -5.266 5.467 -9.417 1.00 86.12 84 VAL A O 1
ATOM 696 N N . PHE A 1 85 ? -4.877 6.007 -7.283 1.00 82.88 85 PHE A N 1
ATOM 697 C CA . PHE A 1 85 ? -3.432 5.783 -7.390 1.00 82.88 85 PHE A CA 1
ATOM 698 C C . PHE A 1 85 ? -3.080 4.315 -7.652 1.00 82.88 85 PHE A C 1
ATOM 700 O O . PHE A 1 85 ? -2.186 4.031 -8.446 1.00 82.88 85 PHE A O 1
ATOM 707 N N . LEU A 1 86 ? -3.799 3.370 -7.041 1.00 80.62 86 LEU A N 1
ATOM 708 C CA . LEU A 1 86 ? -3.630 1.948 -7.343 1.00 80.62 86 LEU A CA 1
ATOM 709 C C . LEU A 1 86 ? -4.060 1.621 -8.777 1.00 80.62 86 LEU A C 1
ATOM 711 O O . LEU A 1 86 ? -3.377 0.854 -9.447 1.00 80.62 86 LEU A O 1
ATOM 715 N N . TRP A 1 87 ? -5.148 2.212 -9.266 1.00 82.06 87 TRP A N 1
ATOM 716 C CA . TRP A 1 87 ? -5.600 2.045 -10.644 1.00 82.06 87 TRP A CA 1
ATOM 717 C C . TRP A 1 87 ? -4.567 2.582 -11.638 1.00 82.06 87 TRP A C 1
ATOM 719 O O . TRP A 1 87 ? -4.189 1.858 -12.551 1.00 82.06 87 TRP A O 1
ATOM 729 N N . LEU A 1 88 ? -4.011 3.775 -11.403 1.00 80.50 88 LEU A N 1
ATOM 730 C CA . LEU A 1 88 ? -2.908 4.319 -12.206 1.00 80.50 88 LEU A CA 1
ATOM 731 C C . LEU A 1 88 ? -1.664 3.423 -12.160 1.00 80.50 88 LEU A C 1
ATOM 733 O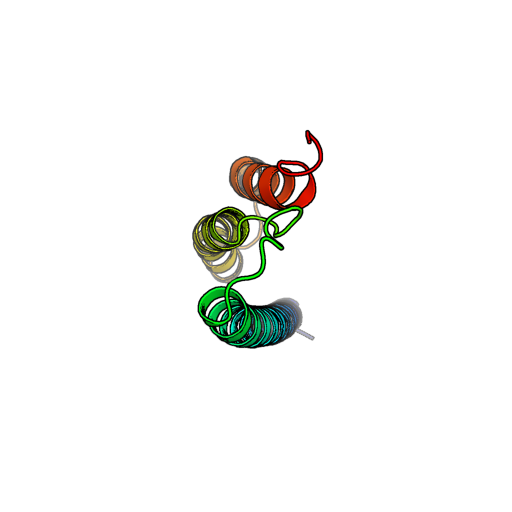 O . LEU A 1 88 ? -1.019 3.214 -13.178 1.00 80.50 88 LEU A O 1
ATOM 737 N N . TYR A 1 89 ? -1.351 2.833 -11.006 1.00 78.44 89 TYR A N 1
ATOM 738 C CA . TYR A 1 89 ? -0.244 1.884 -10.888 1.00 78.44 89 TYR A CA 1
ATOM 739 C C . TYR A 1 89 ? -0.480 0.577 -11.668 1.00 78.44 89 TYR A C 1
ATOM 741 O O . TYR A 1 89 ? 0.466 -0.013 -12.192 1.00 78.44 89 TYR A O 1
ATOM 749 N N . TYR A 1 90 ? -1.720 0.075 -11.708 1.00 72.94 90 TYR A N 1
ATOM 750 C CA . TYR A 1 90 ? -2.033 -1.208 -12.342 1.00 72.94 90 TYR A CA 1
ATOM 751 C C . TYR A 1 90 ? -2.364 -1.110 -13.830 1.00 72.94 90 TYR A C 1
ATOM 753 O O . TYR A 1 90 ? -1.959 -2.029 -14.538 1.00 72.94 90 TYR A O 1
ATOM 761 N N . CYS A 1 91 ? -3.051 -0.046 -14.250 1.00 70.81 91 CYS A N 1
ATOM 762 C CA . CYS A 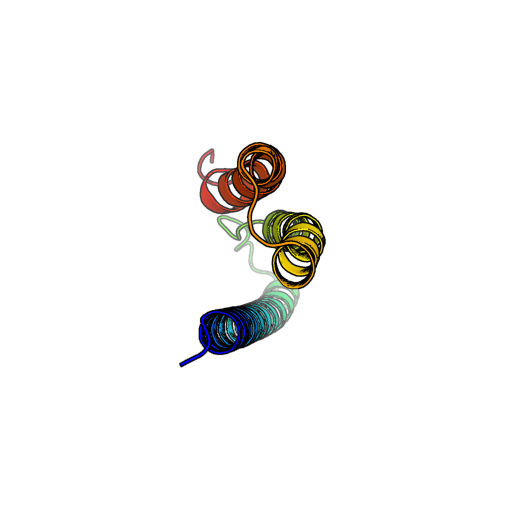1 91 ? -3.629 0.144 -15.585 1.00 70.81 91 CYS A CA 1
ATOM 763 C C . CYS A 1 91 ? -3.080 1.371 -16.329 1.00 70.81 91 CYS A C 1
ATOM 765 O O . CYS A 1 91 ? -3.320 1.501 -17.520 1.00 70.81 91 CYS A O 1
ATOM 767 N N . GLY A 1 92 ? -2.357 2.280 -15.664 1.00 61.69 92 GLY A N 1
ATOM 768 C CA . GLY A 1 92 ? -1.822 3.493 -16.303 1.00 61.69 92 GLY A CA 1
ATOM 769 C C . GLY A 1 92 ? -0.655 3.254 -17.270 1.00 61.69 92 GLY A C 1
ATOM 770 O O . GLY A 1 92 ? -0.205 4.205 -17.892 1.00 61.69 92 GLY A O 1
ATOM 771 N N . ASP A 1 93 ? -0.188 2.008 -17.378 1.00 55.47 93 ASP A N 1
ATOM 772 C CA . ASP A 1 93 ? 0.911 1.554 -18.246 1.00 55.47 93 ASP A CA 1
ATOM 773 C C . ASP A 1 93 ? 0.419 0.576 -19.340 1.00 55.47 93 ASP A C 1
ATOM 775 O O . ASP A 1 93 ? 1.235 -0.014 -20.045 1.00 55.47 93 ASP A O 1
ATOM 779 N N . ASP A 1 94 ? -0.901 0.353 -19.459 1.00 53.78 94 ASP A N 1
ATOM 780 C CA . ASP A 1 94 ? -1.483 -0.540 -20.482 1.00 53.78 94 ASP A CA 1
ATOM 781 C C . ASP A 1 94 ? -1.707 0.168 -21.838 1.00 53.78 94 ASP A C 1
ATOM 783 O O . ASP A 1 94 ? -2.051 -0.488 -22.822 1.00 53.78 94 ASP A O 1
ATOM 787 N N . ASP A 1 95 ? -1.469 1.482 -21.903 1.00 47.03 95 ASP A N 1
ATOM 788 C CA . ASP A 1 95 ? -1.595 2.312 -23.104 1.00 47.03 95 ASP A CA 1
ATOM 789 C C . ASP A 1 95 ? -0.220 2.575 -23.762 1.00 47.03 95 ASP A C 1
ATOM 791 O O . ASP A 1 95 ? 0.175 3.726 -23.919 1.00 47.03 95 ASP A O 1
ATOM 795 N N . GLU A 1 96 ? 0.526 1.522 -24.126 1.00 42.38 96 GLU A N 1
ATOM 796 C CA . GLU A 1 96 ? 1.557 1.534 -25.196 1.00 42.38 96 GLU A CA 1
ATOM 797 C C . GLU A 1 96 ? 1.882 0.116 -25.719 1.00 42.38 96 GLU A C 1
ATOM 799 O O . GLU A 1 96 ? 2.198 -0.808 -24.921 1.00 42.38 96 GLU A O 1
#

Sequence (96 aa):
MDYKLVMIILILVILIYLLLRLHYLEELLKHYHFKNDEGVCSLSRTKNPLYLLMAMITFLPNLINWIANGFEAIDIVRLIPVVVFLWLYYCGDDDE

pLDDT: mean 72.78, std 13.59, range [41.59, 87.62]

Secondary structure (DSSP, 8-state):
--HHHHHHHHHHHHHHHHHHHHHHHHHHHHHHHHHHHTT----S----HHHHHHHHHHHHHHHHHHHHH---HHHHHHHHHHHHHHHHHHHTT---

Foldseek 3Di:
DPPLVVLVVVVVVVVVVVVVVVVVVVVVVVVVVVVVVVDDPPPQADQDCVLVVQLCVLVVVLSVCCSVPNDDPVSVVSCVSSVVSVCCRPPVNVPD

Organism: NCBI:txid1154879

Radius of gyration: 17.23 Å; chains: 1; bounding box: 44×21×47 Å